Protein AF-T1KYD8-F1 (afdb_monomer)

pLDDT: mean 86.98, std 13.22, range [35.62, 97.19]

Nearest PDB structures (foldseek):
  4dhx-assembly2_F  TM=9.032E-01  e=4.251E-04  Homo sapiens
  4mbe-assembly2_F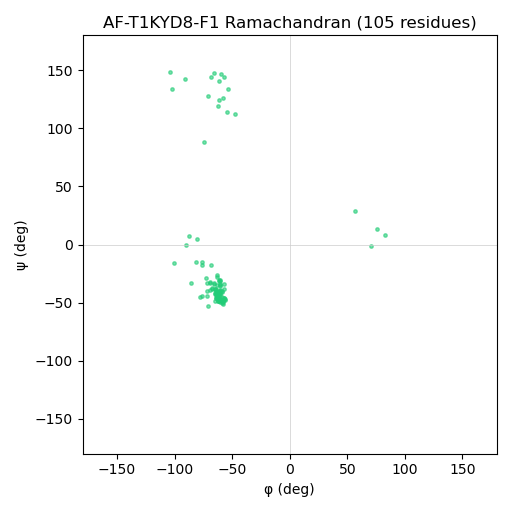  TM=7.628E-01  e=3.263E-02  Saccharomyces cerevisiae S288C

Structure (mmCIF, N/CA/C/O backbone):
data_AF-T1KYD8-F1
#
_entry.id   AF-T1KYD8-F1
#
loop_
_atom_site.group_PDB
_atom_site.id
_atom_site.type_symbol
_atom_site.label_atom_id
_atom_site.label_alt_id
_atom_site.label_comp_id
_atom_site.label_asym_id
_atom_site.label_entity_id
_atom_site.label_seq_id
_atom_site.pdbx_PDB_ins_code
_atom_site.Cartn_x
_atom_site.Cartn_y
_atom_site.Cartn_z
_atom_site.occupancy
_atom_site.B_iso_or_equiv
_atom_site.auth_seq_id
_atom_site.auth_comp_id
_atom_site.auth_asym_id
_atom_site.auth_atom_id
_atom_site.pdbx_PDB_model_num
ATOM 1 N N . MET A 1 1 ? -23.133 12.695 -2.000 1.00 53.78 1 MET A N 1
ATOM 2 C CA . MET A 1 1 ? -22.575 12.031 -0.804 1.00 53.78 1 MET A CA 1
ATOM 3 C C . MET A 1 1 ? -23.283 12.631 0.390 1.00 53.78 1 MET A C 1
ATOM 5 O O . MET A 1 1 ? -23.302 13.849 0.495 1.00 53.78 1 MET A O 1
ATOM 9 N N . ASP A 1 2 ? -23.943 11.810 1.200 1.00 69.38 2 ASP A N 1
ATOM 10 C CA . ASP A 1 2 ? -24.742 12.274 2.335 1.00 69.38 2 ASP A CA 1
ATOM 11 C C . ASP A 1 2 ? -23.838 12.801 3.466 1.00 69.38 2 ASP A C 1
ATOM 13 O O . ASP A 1 2 ? -22.942 12.072 3.900 1.00 69.38 2 ASP A O 1
ATOM 17 N N . PRO A 1 3 ? -24.060 14.025 3.980 1.00 68.81 3 PRO A N 1
ATOM 18 C CA . PRO A 1 3 ? -23.174 14.659 4.965 1.00 68.81 3 PRO A CA 1
ATOM 19 C C . PRO A 1 3 ? -23.076 13.875 6.285 1.00 68.81 3 PRO A C 1
ATOM 21 O O . PRO A 1 3 ? -22.021 13.827 6.912 1.00 68.81 3 PRO A O 1
ATOM 24 N N . VAL A 1 4 ? -24.143 13.165 6.667 1.00 65.06 4 VAL A N 1
ATOM 25 C CA . VAL A 1 4 ? -24.161 12.278 7.845 1.00 65.06 4 VAL A CA 1
ATOM 26 C C . VAL A 1 4 ? -23.171 11.115 7.694 1.00 65.06 4 VAL A C 1
ATOM 28 O O . VAL A 1 4 ? -22.533 10.704 8.660 1.00 65.06 4 VAL A O 1
ATOM 31 N N . ASN A 1 5 ? -22.991 10.598 6.476 1.00 80.38 5 ASN A N 1
ATOM 32 C CA . ASN A 1 5 ? -22.051 9.510 6.213 1.00 80.38 5 ASN A CA 1
ATOM 33 C C . ASN A 1 5 ? -20.591 9.994 6.288 1.00 80.38 5 ASN A C 1
ATOM 35 O O . ASN A 1 5 ? -19.694 9.236 6.652 1.00 80.38 5 ASN A O 1
ATOM 39 N N . GLU A 1 6 ? -20.339 11.265 5.976 1.00 86.38 6 GLU A N 1
ATOM 40 C CA . GLU A 1 6 ? -19.007 11.865 6.061 1.00 86.38 6 GLU A CA 1
ATOM 41 C C . GLU A 1 6 ? -18.564 12.073 7.515 1.00 86.38 6 GLU A C 1
ATOM 43 O O . GLU A 1 6 ? -17.457 11.673 7.880 1.00 86.38 6 GLU A O 1
ATOM 48 N N . GLU A 1 7 ? -19.453 12.579 8.375 1.00 85.88 7 GLU A N 1
ATOM 49 C CA . GLU A 1 7 ? -19.178 12.743 9.808 1.00 85.88 7 GLU A CA 1
ATOM 50 C C . GLU A 1 7 ? -18.902 11.397 10.501 1.00 85.88 7 GLU A C 1
ATOM 52 O O . GLU A 1 7 ? -17.963 11.272 11.293 1.00 85.88 7 GLU A O 1
ATOM 57 N N . VAL A 1 8 ? -19.679 10.359 10.169 1.00 84.25 8 VAL A N 1
ATOM 58 C CA . VAL A 1 8 ? -19.468 9.000 10.695 1.00 84.25 8 VAL A CA 1
ATOM 59 C C . VAL A 1 8 ? -18.106 8.448 10.266 1.00 84.25 8 VAL A C 1
ATOM 61 O O . VAL A 1 8 ? -17.384 7.885 11.092 1.00 84.25 8 VAL A O 1
ATOM 64 N N . ARG A 1 9 ? -17.712 8.640 9.000 1.00 86.69 9 ARG A N 1
ATOM 65 C CA . ARG A 1 9 ? -16.392 8.217 8.498 1.00 86.69 9 ARG A CA 1
ATOM 66 C C . ARG A 1 9 ? -15.255 8.964 9.190 1.00 86.69 9 ARG A C 1
ATOM 68 O O . ARG A 1 9 ? -14.267 8.329 9.552 1.00 86.69 9 ARG A O 1
ATOM 75 N N . ALA A 1 10 ? -15.402 10.270 9.411 1.00 90.19 10 ALA A N 1
ATOM 76 C CA . ALA A 1 10 ? -14.401 11.081 10.100 1.00 90.19 10 ALA A CA 1
ATOM 77 C C . ALA A 1 10 ? -14.196 10.615 11.551 1.00 90.19 10 ALA A C 1
ATOM 79 O O . ALA A 1 10 ? -13.067 10.340 11.956 1.00 90.19 10 ALA A O 1
ATOM 80 N N . LYS A 1 11 ? -15.287 10.419 12.305 1.00 88.00 11 LYS A N 1
ATOM 81 C CA . LYS A 1 11 ? -15.237 9.900 13.683 1.00 88.00 11 LYS A CA 1
ATOM 82 C C . LYS A 1 11 ? -14.626 8.499 13.755 1.00 88.00 11 LYS A C 1
ATOM 84 O O . LYS A 1 11 ? -13.845 8.209 14.659 1.00 88.00 11 LYS A O 1
ATOM 89 N N . ALA A 1 12 ? -14.955 7.630 12.798 1.00 87.00 12 ALA A N 1
ATOM 90 C CA . ALA A 1 12 ? -14.356 6.302 12.707 1.00 87.00 12 ALA A CA 1
ATOM 91 C C . ALA A 1 12 ? -12.844 6.373 12.443 1.00 87.00 12 ALA A C 1
ATOM 93 O O . ALA A 1 12 ? -12.081 5.679 13.113 1.00 87.00 12 ALA A O 1
ATOM 94 N N . HIS A 1 13 ? -12.407 7.227 11.512 1.00 90.56 13 HIS A N 1
ATOM 95 C CA . HIS A 1 13 ? -10.988 7.425 11.213 1.00 90.56 13 HIS A CA 1
ATOM 96 C C . HIS A 1 13 ? -10.222 7.922 12.441 1.00 90.56 13 HIS A C 1
ATOM 98 O O . HIS A 1 13 ? -9.231 7.304 12.823 1.00 90.56 13 HIS A O 1
ATOM 104 N N . GLN A 1 14 ? -10.733 8.962 13.107 1.00 92.25 14 GLN A N 1
ATOM 1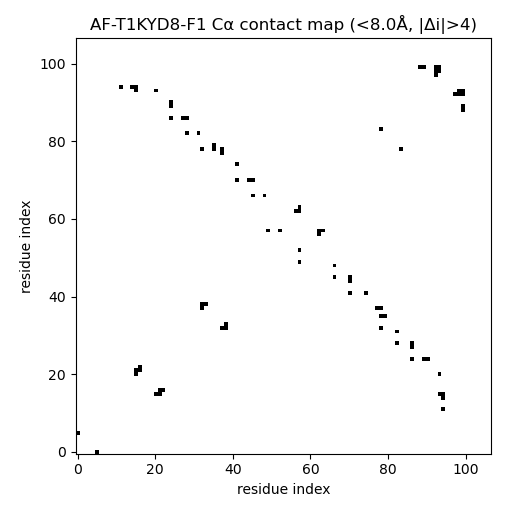05 C CA . GLN A 1 14 ? -10.132 9.516 14.320 1.00 92.25 14 GLN A CA 1
ATOM 106 C C . GLN A 1 14 ? -9.973 8.446 15.411 1.00 92.25 14 GLN A C 1
ATOM 108 O O . GLN A 1 14 ? -8.885 8.266 15.951 1.00 92.25 14 GLN A O 1
ATOM 113 N N . LYS A 1 15 ? -11.026 7.661 15.677 1.00 88.88 15 LYS A N 1
ATOM 114 C CA . LYS A 1 15 ? -10.981 6.579 16.673 1.00 88.88 15 LYS A CA 1
ATOM 115 C C . LYS A 1 15 ? -9.928 5.520 16.332 1.00 88.88 15 LYS A C 1
ATOM 117 O O . LYS A 1 15 ? -9.256 5.011 17.229 1.00 88.88 15 LYS A O 1
ATOM 122 N N . LEU A 1 16 ? -9.786 5.154 15.056 1.00 90.31 16 LEU A N 1
ATOM 123 C CA . LEU A 1 16 ? -8.777 4.184 14.615 1.00 90.31 16 LEU A CA 1
ATOM 124 C C . LEU A 1 16 ? -7.349 4.736 14.727 1.00 90.31 16 LEU A C 1
ATOM 126 O O . LEU A 1 16 ? -6.430 3.965 15.000 1.00 90.31 16 LEU A O 1
ATOM 130 N N . GLU A 1 17 ? -7.158 6.040 14.532 1.00 93.38 17 GLU A N 1
ATOM 131 C CA . GLU A 1 17 ? -5.865 6.708 14.709 1.00 93.38 17 GLU A CA 1
ATOM 132 C C . GLU A 1 17 ? -5.459 6.796 16.178 1.00 93.38 17 GLU A C 1
ATOM 134 O O . GLU A 1 17 ? -4.389 6.318 16.543 1.00 93.38 17 GLU A O 1
ATOM 139 N N . GLU A 1 18 ? -6.332 7.324 17.036 1.00 92.62 18 GLU A N 1
ATOM 140 C CA . GLU A 1 18 ? -6.047 7.523 18.464 1.00 92.62 18 GLU A CA 1
ATOM 141 C C . GLU A 1 18 ? -5.797 6.203 19.210 1.00 92.62 18 GLU A C 1
ATOM 143 O O . GLU A 1 18 ? -5.058 6.163 20.190 1.00 92.62 18 GLU A O 1
ATOM 148 N N . THR A 1 19 ? -6.390 5.103 18.736 1.00 88.69 19 THR A N 1
ATOM 149 C CA . THR A 1 19 ? 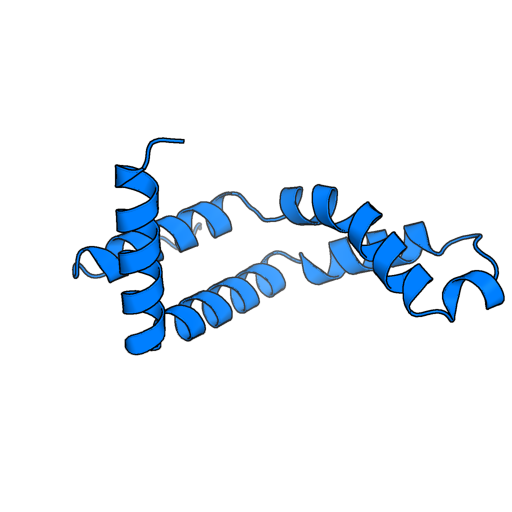-6.201 3.765 19.321 1.00 88.69 19 THR A CA 1
ATOM 150 C C . THR A 1 19 ? -5.036 2.983 18.706 1.00 88.69 19 THR A C 1
ATOM 152 O O . THR A 1 19 ? -4.811 1.840 19.095 1.00 88.69 19 THR A O 1
ATOM 155 N N . GLY A 1 20 ? -4.321 3.543 17.721 1.00 90.25 20 GLY A N 1
ATOM 156 C CA . GLY A 1 20 ? -3.233 2.863 17.001 1.00 90.25 20 GLY A CA 1
ATOM 157 C C . GLY A 1 20 ? -3.686 1.730 16.066 1.00 90.25 20 GLY A C 1
ATOM 158 O O . GLY A 1 20 ? -2.874 1.136 15.354 1.00 90.25 20 GLY A O 1
ATOM 159 N N . LYS A 1 21 ? -4.992 1.449 16.005 1.00 90.94 21 LYS A N 1
ATOM 160 C CA . LYS A 1 21 ? -5.596 0.406 15.163 1.00 90.94 21 LYS A CA 1
ATOM 161 C C . LYS A 1 21 ? -5.396 0.655 13.670 1.00 90.94 21 LYS A C 1
ATOM 16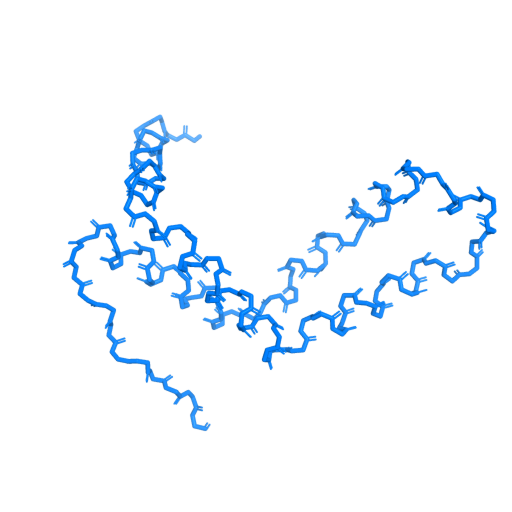3 O O . LYS A 1 21 ? -5.351 -0.285 12.879 1.00 90.94 21 LYS A O 1
ATOM 168 N N . ARG A 1 22 ? -5.223 1.915 13.261 1.00 92.19 22 ARG A N 1
ATOM 169 C CA . ARG A 1 22 ? -4.853 2.261 11.881 1.00 92.19 22 ARG A CA 1
ATOM 170 C C . ARG A 1 22 ? -3.506 1.657 11.478 1.00 92.19 22 ARG A C 1
ATOM 172 O O . ARG A 1 22 ? -3.385 1.149 10.364 1.00 92.19 22 ARG A O 1
ATOM 179 N N . ASP A 1 23 ? -2.513 1.678 12.364 1.00 93.69 23 ASP A N 1
ATOM 180 C CA . ASP A 1 23 ? -1.200 1.092 12.078 1.00 93.69 23 ASP A CA 1
ATOM 1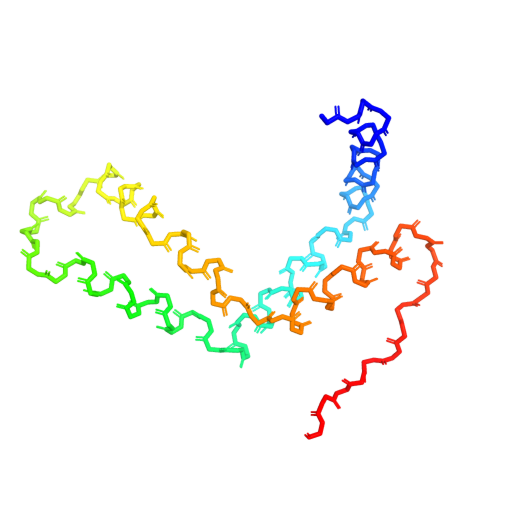81 C C . ASP A 1 23 ? -1.249 -0.439 12.061 1.00 93.69 23 ASP A C 1
ATOM 183 O O . ASP A 1 23 ? -0.545 -1.070 11.273 1.00 93.69 23 ASP A O 1
ATOM 187 N N . GLU A 1 24 ? -2.104 -1.043 12.886 1.00 92.88 24 GLU A N 1
ATOM 188 C CA . GLU A 1 24 ? -2.391 -2.481 12.848 1.00 92.88 24 GLU A CA 1
ATOM 189 C C . GLU A 1 24 ? -3.016 -2.894 11.506 1.00 92.88 24 GLU A C 1
ATOM 191 O O . GLU A 1 24 ? -2.499 -3.787 10.837 1.00 92.88 24 GLU A O 1
ATOM 196 N N . LEU A 1 25 ? -4.042 -2.171 11.038 1.00 93.88 25 LEU A N 1
ATOM 197 C CA . LEU A 1 25 ? -4.654 -2.389 9.720 1.00 93.88 25 LEU A CA 1
ATOM 198 C C . LEU A 1 25 ? -3.650 -2.201 8.575 1.00 93.88 25 LEU A C 1
ATOM 200 O O . LEU A 1 25 ? -3.667 -2.955 7.601 1.00 93.88 25 LEU A O 1
ATOM 204 N N . LYS A 1 26 ? -2.755 -1.212 8.686 1.00 94.56 26 LYS A N 1
ATOM 205 C CA . LYS A 1 26 ? -1.691 -0.983 7.702 1.00 94.56 26 LYS A CA 1
ATOM 206 C C . LYS A 1 26 ? -0.720 -2.163 7.647 1.00 94.56 26 LYS A C 1
ATOM 208 O O . LYS A 1 26 ? -0.372 -2.596 6.551 1.00 94.56 26 LYS A O 1
ATOM 213 N N . ARG A 1 27 ? -0.303 -2.689 8.804 1.00 95.62 27 ARG A N 1
ATOM 214 C CA . ARG A 1 27 ? 0.566 -3.873 8.892 1.00 95.62 27 ARG A CA 1
ATOM 215 C C . ARG A 1 27 ? -0.114 -5.118 8.325 1.00 95.62 27 ARG A C 1
ATOM 217 O O . ARG A 1 27 ? 0.508 -5.824 7.536 1.00 95.62 27 ARG A O 1
ATOM 224 N N . LEU A 1 28 ? -1.389 -5.337 8.655 1.00 94.62 28 LEU A N 1
ATOM 225 C CA . LEU A 1 28 ? -2.184 -6.438 8.109 1.00 94.62 28 LEU A CA 1
ATOM 226 C C . LEU A 1 28 ? -2.249 -6.368 6.578 1.00 94.62 28 LEU A C 1
ATOM 228 O O . LEU A 1 28 ? -1.897 -7.332 5.902 1.00 94.62 28 LEU A O 1
ATOM 232 N N . LEU A 1 29 ? -2.622 -5.207 6.024 1.00 95.75 29 LEU A N 1
ATOM 233 C CA . LEU A 1 29 ? -2.649 -5.001 4.576 1.00 95.75 29 LEU A CA 1
ATOM 234 C C . LEU A 1 29 ? -1.279 -5.287 3.948 1.00 95.75 29 LEU A C 1
ATOM 236 O O . LEU A 1 29 ? -1.210 -6.003 2.957 1.00 95.75 29 LEU A O 1
ATOM 240 N N . GLN A 1 30 ? -0.190 -4.764 4.520 1.00 95.62 30 GLN A N 1
ATOM 241 C CA . GLN A 1 30 ? 1.162 -5.008 4.008 1.00 95.62 30 GLN A CA 1
ATOM 242 C C . GLN A 1 30 ? 1.509 -6.504 3.975 1.00 95.62 30 GLN A C 1
ATOM 244 O O . GLN A 1 30 ? 1.995 -6.966 2.945 1.00 95.62 30 GLN A O 1
ATOM 249 N N . SER A 1 31 ? 1.202 -7.261 5.036 1.00 96.12 31 SER A N 1
ATOM 250 C CA . SER A 1 31 ? 1.408 -8.720 5.074 1.00 96.12 31 SER A CA 1
ATOM 251 C C . SER A 1 31 ? 0.651 -9.425 3.949 1.00 96.12 31 SER A C 1
ATOM 253 O O . SER A 1 31 ? 1.236 -10.169 3.165 1.00 96.12 31 SER A O 1
ATOM 255 N N . ARG A 1 32 ? -0.641 -9.116 3.793 1.00 95.44 32 ARG A N 1
ATOM 256 C CA . ARG A 1 32 ? -1.498 -9.727 2.766 1.00 95.44 32 ARG A CA 1
ATOM 257 C C . ARG A 1 32 ? -1.092 -9.369 1.337 1.00 95.44 32 ARG A C 1
ATOM 259 O O . ARG A 1 32 ? -1.229 -10.190 0.430 1.00 95.44 32 ARG A O 1
ATOM 266 N N . LEU A 1 33 ? -0.587 -8.158 1.102 1.00 94.75 33 LEU A N 1
ATOM 267 C CA . LEU A 1 33 ? -0.066 -7.775 -0.214 1.00 94.75 33 LEU A CA 1
ATOM 268 C C . LEU A 1 33 ? 1.209 -8.556 -0.563 1.00 94.75 33 LEU A C 1
ATOM 270 O O . LEU A 1 33 ? 1.365 -8.971 -1.707 1.00 94.75 33 LEU A O 1
ATOM 274 N N . VAL A 1 34 ? 2.085 -8.815 0.409 1.00 94.00 34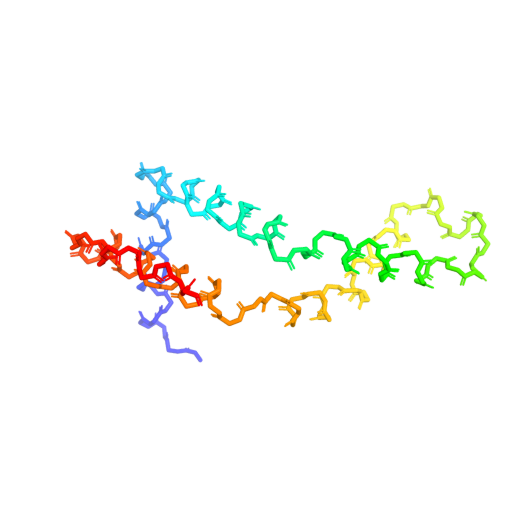 VAL A N 1
ATOM 275 C CA . VAL A 1 34 ? 3.257 -9.680 0.196 1.00 94.00 34 VAL A CA 1
ATOM 276 C C . VAL A 1 34 ? 2.816 -11.118 -0.101 1.00 94.00 34 VAL A C 1
ATOM 278 O O . VAL A 1 34 ? 3.219 -11.691 -1.107 1.00 94.00 34 VAL A O 1
ATOM 281 N N . GLU A 1 35 ? 1.914 -11.680 0.707 1.00 94.38 35 GLU A N 1
ATOM 282 C CA . GLU A 1 35 ? 1.409 -13.053 0.529 1.00 94.38 35 GLU A CA 1
ATOM 283 C C . GLU A 1 35 ? 0.683 -13.267 -0.814 1.00 94.38 35 GLU A C 1
ATOM 285 O O . GLU A 1 35 ? 0.737 -14.353 -1.388 1.00 94.38 35 GLU A O 1
ATOM 290 N N . SER A 1 36 ? 0.024 -12.233 -1.348 1.00 94.12 36 SER A N 1
ATOM 291 C CA . SER A 1 36 ? -0.721 -12.292 -2.619 1.00 94.12 36 SER A CA 1
ATOM 292 C C . SER A 1 36 ? 0.113 -12.003 -3.873 1.00 94.12 36 SER A C 1
ATOM 294 O O . SER A 1 36 ? -0.444 -11.893 -4.976 1.00 94.12 36 SER A O 1
ATOM 296 N N . GLN A 1 37 ? 1.436 -11.884 -3.719 1.00 94.81 37 GLN A N 1
ATOM 297 C CA . GLN A 1 37 ? 2.379 -11.520 -4.782 1.00 94.81 37 GLN A CA 1
ATOM 298 C C . GLN A 1 37 ? 2.045 -10.172 -5.446 1.00 94.81 37 GLN A C 1
ATOM 300 O O . GLN A 1 37 ? 2.242 -9.962 -6.647 1.00 94.81 37 GLN A O 1
ATOM 305 N N . PHE A 1 38 ? 1.426 -9.262 -4.691 1.00 95.25 38 PHE A N 1
ATOM 306 C CA . PHE A 1 38 ? 1.017 -7.963 -5.213 1.00 95.25 38 PHE A CA 1
ATOM 307 C C . PHE A 1 38 ? 2.233 -7.129 -5.619 1.00 95.25 38 PHE A C 1
ATOM 309 O O . PHE A 1 38 ? 2.215 -6.477 -6.661 1.00 95.25 38 PHE A O 1
ATOM 316 N N . GLN A 1 39 ? 3.290 -7.151 -4.803 1.00 92.94 39 GLN A N 1
ATOM 317 C CA . GLN A 1 39 ? 4.482 -6.335 -5.029 1.00 92.94 39 GLN A CA 1
ATOM 318 C C . GLN A 1 39 ? 5.197 -6.729 -6.323 1.00 92.94 39 GLN A C 1
ATOM 320 O O . GLN A 1 39 ? 5.620 -5.858 -7.077 1.00 92.94 39 GLN A O 1
ATOM 325 N N . GLU A 1 40 ? 5.276 -8.025 -6.612 1.00 95.88 40 GLU A N 1
ATOM 326 C CA . GLU A 1 40 ? 5.884 -8.587 -7.812 1.00 95.88 40 GLU A CA 1
ATOM 327 C C . GLU A 1 40 ? 5.118 -8.160 -9.064 1.00 95.88 40 GLU A C 1
ATOM 329 O O . GLU A 1 40 ? 5.729 -7.676 -10.016 1.00 95.88 40 GLU A O 1
ATOM 334 N N . LYS A 1 41 ? 3.783 -8.253 -9.033 1.00 96.38 41 LYS A N 1
ATOM 335 C CA . LYS A 1 41 ? 2.923 -7.830 -10.149 1.00 96.38 41 LYS A CA 1
ATOM 336 C C . LYS A 1 41 ? 3.028 -6.328 -10.404 1.00 96.38 41 LYS A C 1
ATOM 338 O O . LYS A 1 41 ? 3.171 -5.904 -11.545 1.00 96.38 41 LYS A O 1
ATOM 343 N N . VAL A 1 42 ? 3.018 -5.508 -9.350 1.00 96.50 42 VAL A N 1
ATOM 344 C CA . VAL A 1 42 ? 3.200 -4.053 -9.493 1.00 96.50 42 VAL A CA 1
ATOM 345 C C . VAL A 1 42 ? 4.603 -3.723 -10.009 1.00 96.50 42 VAL A C 1
ATOM 347 O O . VAL A 1 42 ? 4.754 -2.836 -10.845 1.00 96.50 42 VAL A O 1
ATOM 350 N N . ALA A 1 43 ? 5.636 -4.446 -9.569 1.00 95.44 43 ALA A N 1
ATOM 351 C CA . ALA A 1 43 ? 6.991 -4.260 -10.075 1.00 95.44 43 ALA A CA 1
ATOM 352 C C . ALA A 1 43 ? 7.110 -4.622 -11.564 1.00 95.44 43 ALA A C 1
ATOM 354 O O . ALA A 1 43 ? 7.824 -3.935 -12.294 1.00 95.44 43 ALA A O 1
ATOM 355 N N . GLU A 1 44 ? 6.422 -5.668 -12.025 1.00 97.12 44 GLU A N 1
ATOM 356 C CA . GLU A 1 44 ? 6.334 -6.025 -13.445 1.00 97.12 44 GLU A CA 1
ATOM 357 C C . GLU A 1 44 ? 5.673 -4.909 -14.262 1.00 97.12 44 GLU A C 1
ATOM 359 O O . GLU A 1 44 ? 6.262 -4.437 -15.231 1.00 97.12 44 GLU A O 1
ATOM 364 N N . MET A 1 45 ? 4.545 -4.371 -13.791 1.00 96.19 45 MET A N 1
ATOM 365 C CA . MET A 1 45 ? 3.887 -3.224 -14.428 1.00 96.19 45 MET A CA 1
ATOM 366 C C . MET A 1 45 ? 4.798 -1.991 -14.514 1.00 96.19 45 MET A C 1
ATOM 368 O O . MET A 1 45 ? 4.835 -1.312 -15.540 1.00 96.19 45 MET A O 1
ATOM 372 N N . CYS A 1 46 ? 5.567 -1.701 -13.458 1.00 95.50 46 CYS A N 1
ATOM 373 C CA . CYS A 1 46 ? 6.546 -0.613 -13.476 1.00 95.50 46 CYS A CA 1
ATOM 374 C C . CYS A 1 46 ? 7.640 -0.852 -14.520 1.00 95.50 46 CYS A C 1
ATOM 376 O O . CYS A 1 46 ? 7.997 0.074 -15.247 1.00 95.50 46 CYS A O 1
ATOM 378 N N . LYS A 1 47 ? 8.157 -2.084 -14.620 1.00 95.25 47 LYS A N 1
ATOM 379 C CA . LYS A 1 47 ? 9.166 -2.459 -15.624 1.00 95.25 47 LYS A CA 1
ATOM 380 C C . LYS A 1 47 ? 8.630 -2.301 -17.043 1.00 95.25 47 LYS A C 1
ATOM 382 O O . LYS A 1 47 ? 9.340 -1.770 -17.893 1.00 95.25 47 LYS A O 1
ATOM 387 N N . ASP A 1 48 ? 7.391 -2.711 -17.286 1.00 94.94 48 ASP A N 1
ATOM 388 C CA . ASP A 1 48 ? 6.755 -2.571 -18.593 1.00 94.94 48 ASP A CA 1
ATOM 389 C C . ASP A 1 48 ? 6.505 -1.107 -18.957 1.00 94.94 48 ASP A C 1
ATOM 391 O O . ASP A 1 48 ? 6.748 -0.713 -20.096 1.00 94.94 48 ASP A O 1
ATOM 395 N N . TYR A 1 49 ? 6.115 -0.270 -17.990 1.00 92.94 49 TYR A N 1
ATOM 396 C CA . TYR A 1 49 ? 5.921 1.163 -18.217 1.00 92.94 49 TYR A CA 1
ATOM 397 C C . TYR A 1 49 ? 7.213 1.879 -18.634 1.00 92.94 49 TYR A C 1
ATOM 399 O O . TYR A 1 49 ? 7.183 2.756 -19.500 1.00 92.94 49 TYR A O 1
ATOM 407 N N . ILE A 1 50 ? 8.351 1.536 -18.018 1.00 93.00 50 ILE A N 1
ATOM 408 C CA . ILE A 1 50 ? 9.645 2.164 -18.337 1.00 93.00 50 ILE A CA 1
ATOM 409 C C . ILE A 1 50 ? 10.307 1.573 -19.586 1.00 93.00 50 ILE A C 1
ATOM 411 O O . ILE A 1 50 ? 11.231 2.174 -20.138 1.00 93.00 50 ILE A O 1
ATOM 415 N N . LYS A 1 51 ? 9.850 0.408 -20.053 1.00 93.19 51 LYS A N 1
ATOM 416 C CA . LYS A 1 51 ? 10.416 -0.275 -21.215 1.00 93.19 51 LYS A CA 1
ATOM 417 C C . LYS A 1 51 ? 10.255 0.590 -22.468 1.00 93.19 51 LYS A C 1
ATOM 419 O O . LYS A 1 51 ? 9.148 0.909 -22.885 1.00 93.19 51 LYS A O 1
ATOM 424 N N . GLY A 1 52 ? 11.379 0.954 -23.085 1.00 83.19 52 GLY A N 1
ATOM 425 C CA . GLY A 1 52 ? 11.399 1.777 -24.299 1.00 83.19 52 GLY A CA 1
ATOM 426 C C . GLY A 1 52 ? 11.279 3.287 -24.064 1.00 83.19 52 GLY A C 1
ATOM 427 O O . GLY A 1 52 ? 11.151 4.022 -25.038 1.00 83.19 52 GLY A O 1
ATOM 428 N N . LYS A 1 53 ? 11.332 3.758 -22.810 1.00 90.38 53 LYS A N 1
ATOM 429 C CA . LYS A 1 53 ? 11.501 5.183 -22.484 1.00 90.38 53 LYS A CA 1
ATOM 430 C C . LYS A 1 53 ? 12.985 5.521 -22.339 1.00 90.38 53 LYS A C 1
ATOM 432 O O . LYS A 1 53 ? 13.750 4.728 -21.791 1.00 90.38 53 LYS A O 1
ATOM 437 N N . ASP A 1 54 ? 13.380 6.706 -22.793 1.00 87.75 54 ASP A N 1
ATOM 438 C CA . ASP A 1 54 ? 14.752 7.200 -22.649 1.00 87.75 54 ASP A CA 1
ATOM 439 C C . ASP A 1 54 ? 15.084 7.507 -21.183 1.00 87.75 54 ASP A C 1
ATOM 441 O O . ASP A 1 54 ? 14.236 8.008 -20.439 1.00 87.75 54 ASP A O 1
ATOM 445 N N . LEU A 1 55 ? 16.330 7.250 -20.769 1.00 83.50 55 LEU A N 1
ATOM 446 C CA . LEU A 1 55 ? 16.777 7.427 -19.379 1.00 83.50 55 LEU A CA 1
ATOM 447 C C . LEU A 1 55 ? 16.593 8.868 -18.882 1.00 83.50 55 LEU A C 1
ATOM 449 O O . LEU A 1 55 ? 16.099 9.064 -17.773 1.00 83.50 55 LEU A O 1
ATOM 453 N N . ASP A 1 56 ? 16.880 9.860 -19.729 1.00 84.19 56 ASP A N 1
ATOM 454 C CA . ASP A 1 56 ? 16.707 11.281 -19.400 1.00 84.19 56 ASP A CA 1
ATOM 455 C C . ASP A 1 56 ? 15.245 11.628 -19.071 1.00 84.19 56 ASP A C 1
ATOM 457 O O . ASP A 1 56 ? 14.970 12.488 -18.234 1.00 84.19 56 ASP A O 1
ATOM 461 N N . SER A 1 57 ? 14.288 10.917 -19.679 1.00 80.19 57 SER A N 1
ATOM 462 C CA . SER A 1 57 ? 12.858 11.101 -19.405 1.00 80.19 57 SER A CA 1
ATOM 463 C C . SER A 1 57 ? 12.407 10.479 -18.078 1.00 80.19 57 SER A C 1
ATOM 465 O O . SER A 1 57 ? 11.344 10.838 -17.577 1.00 80.19 57 SER A O 1
ATOM 467 N N . LEU A 1 58 ? 13.199 9.565 -17.500 1.00 86.31 58 LEU A N 1
ATOM 468 C CA . LEU A 1 58 ? 12.868 8.801 -16.291 1.00 86.31 58 LEU A CA 1
ATOM 469 C C . LEU A 1 58 ? 13.523 9.347 -15.015 1.00 86.31 58 LEU A C 1
ATOM 471 O O . LEU A 1 58 ? 13.089 9.002 -13.920 1.00 86.31 58 LEU A O 1
ATOM 475 N N . SER A 1 59 ? 14.544 10.199 -15.127 1.00 84.12 59 SER A N 1
ATOM 476 C CA . SER A 1 59 ? 15.316 10.698 -13.976 1.00 84.12 59 SER A CA 1
ATOM 477 C C . SER A 1 59 ? 14.668 11.856 -13.206 1.00 84.12 59 SER A C 1
ATOM 479 O O . SER A 1 59 ? 15.290 12.400 -12.298 1.00 84.12 59 SER A O 1
ATOM 481 N N . THR A 1 60 ? 13.444 12.261 -13.553 1.00 88.50 60 THR A N 1
ATOM 482 C CA . THR A 1 60 ? 12.762 13.396 -12.910 1.00 88.50 60 THR A CA 1
ATOM 483 C C . THR A 1 60 ? 11.676 12.929 -11.945 1.00 88.50 60 THR A C 1
ATOM 485 O O . THR A 1 60 ? 10.993 11.940 -12.207 1.00 88.50 60 THR A O 1
ATOM 488 N N . ASP A 1 61 ? 11.438 13.685 -10.870 1.00 86.00 61 ASP A N 1
ATOM 489 C CA . ASP A 1 61 ? 10.334 13.407 -9.933 1.00 86.00 61 ASP A CA 1
ATOM 490 C C . ASP A 1 61 ? 8.969 13.371 -10.650 1.00 86.00 61 ASP A C 1
ATOM 492 O O . ASP A 1 61 ? 8.112 12.535 -10.364 1.00 86.00 61 ASP A O 1
ATOM 496 N N . SER A 1 62 ? 8.804 14.207 -11.682 1.00 87.75 62 SER A N 1
ATOM 497 C CA . SER A 1 62 ? 7.618 14.229 -12.548 1.00 87.75 62 SER A CA 1
ATOM 498 C C . SER A 1 62 ? 7.390 12.900 -13.285 1.00 87.75 62 SER A C 1
ATOM 500 O O . SER A 1 62 ? 6.248 12.480 -13.487 1.00 87.75 62 SER A O 1
ATOM 502 N N . ALA A 1 63 ? 8.463 12.198 -13.661 1.00 89.69 63 ALA A N 1
ATOM 503 C CA . ALA A 1 63 ? 8.368 10.901 -14.322 1.00 89.69 63 ALA A CA 1
ATOM 504 C C . ALA A 1 63 ? 7.845 9.813 -13.375 1.00 89.69 63 ALA A C 1
ATOM 506 O O . ALA A 1 63 ? 7.015 8.994 -13.780 1.00 89.69 63 ALA A O 1
ATOM 507 N N . VAL A 1 64 ? 8.275 9.840 -12.108 1.00 90.56 64 VAL A N 1
ATOM 508 C CA . VAL A 1 64 ? 7.773 8.935 -11.064 1.00 90.56 64 VAL A CA 1
ATOM 509 C C . VAL A 1 64 ? 6.292 9.198 -10.807 1.00 90.56 64 VAL A C 1
ATOM 511 O O . VAL A 1 64 ? 5.497 8.259 -10.814 1.00 90.56 64 VAL A O 1
ATOM 514 N N . ASP A 1 65 ? 5.890 10.463 -10.677 1.00 93.25 65 ASP A N 1
ATOM 515 C CA . ASP A 1 65 ? 4.482 10.831 -10.505 1.00 93.25 65 ASP A CA 1
ATOM 516 C C . ASP A 1 65 ? 3.616 10.387 -11.690 1.00 93.25 65 ASP A C 1
ATOM 518 O O . ASP A 1 65 ? 2.508 9.874 -11.503 1.00 93.25 65 ASP A O 1
ATOM 522 N N . ALA A 1 66 ? 4.106 10.563 -12.920 1.00 92.38 66 ALA A N 1
ATOM 523 C CA . ALA A 1 66 ? 3.416 10.109 -14.123 1.00 92.38 66 ALA A CA 1
ATOM 524 C C . ALA A 1 66 ? 3.269 8.580 -14.152 1.00 92.38 66 ALA A C 1
ATOM 526 O O . ALA A 1 66 ? 2.190 8.075 -14.466 1.00 92.38 66 ALA A O 1
ATOM 527 N N . MET A 1 67 ? 4.319 7.848 -13.767 1.00 94.44 67 MET A N 1
ATOM 528 C CA . MET A 1 67 ? 4.291 6.390 -13.647 1.00 94.44 67 MET A CA 1
ATOM 529 C C . MET A 1 67 ? 3.269 5.937 -12.599 1.00 94.44 67 MET A C 1
ATOM 531 O O . MET A 1 67 ? 2.422 5.096 -12.894 1.00 94.44 67 MET A O 1
ATOM 535 N N . VAL A 1 68 ? 3.279 6.532 -11.402 1.00 95.06 68 VAL A N 1
ATOM 536 C CA . VAL A 1 68 ? 2.311 6.213 -10.340 1.00 95.06 68 VAL A CA 1
ATOM 537 C C . VAL A 1 68 ? 0.884 6.501 -10.801 1.00 95.06 68 VAL A C 1
ATOM 539 O O . VAL A 1 68 ? 0.005 5.666 -10.604 1.00 95.06 68 VAL A O 1
ATOM 542 N N . LYS A 1 69 ? 0.635 7.644 -11.451 1.00 96.06 69 LYS A N 1
ATOM 543 C CA . LYS A 1 69 ? -0.692 7.987 -11.990 1.00 96.06 69 LYS A CA 1
ATOM 544 C C . LYS A 1 69 ? -1.182 6.978 -13.028 1.00 96.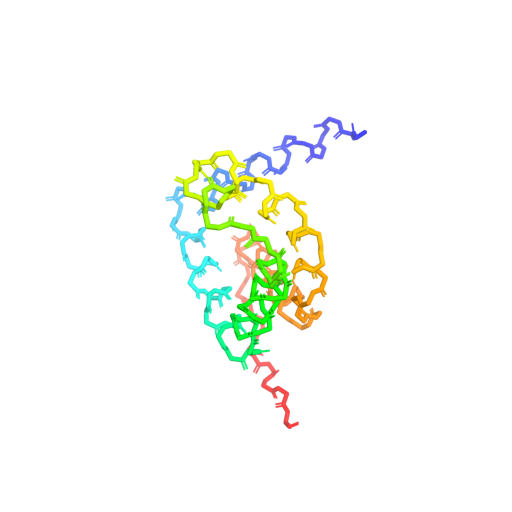06 69 LYS A C 1
ATOM 546 O O . LYS A 1 69 ? -2.380 6.713 -13.073 1.00 96.06 69 LYS A O 1
ATOM 551 N N . ASN A 1 70 ? -0.277 6.431 -13.837 1.00 94.88 70 ASN A N 1
ATOM 552 C CA . ASN A 1 70 ? -0.606 5.448 -14.864 1.00 94.88 70 ASN A CA 1
ATOM 553 C C . ASN A 1 70 ? -0.870 4.054 -14.268 1.00 94.88 70 ASN A C 1
ATOM 555 O O . ASN A 1 70 ? -1.863 3.426 -14.608 1.00 94.88 70 ASN A O 1
ATOM 559 N N . ILE A 1 71 ? -0.030 3.611 -13.328 1.00 96.69 71 ILE A N 1
ATOM 560 C CA . ILE A 1 71 ? -0.044 2.240 -12.793 1.00 96.69 71 ILE A CA 1
ATOM 561 C C . ILE A 1 71 ? -1.040 2.064 -11.639 1.00 96.69 71 ILE A C 1
ATOM 563 O O . ILE A 1 71 ? -1.616 0.989 -11.473 1.00 96.69 71 ILE A O 1
ATOM 567 N N . ALA A 1 72 ? -1.264 3.093 -10.814 1.00 95.75 72 ALA A N 1
ATOM 568 C CA . ALA A 1 72 ? -2.066 2.972 -9.594 1.00 95.75 72 ALA A CA 1
ATOM 569 C C . ALA A 1 72 ? -3.508 2.458 -9.796 1.00 95.75 72 ALA A C 1
ATOM 571 O O . ALA A 1 72 ? -3.963 1.710 -8.925 1.00 95.75 72 ALA A O 1
ATOM 572 N N . PRO A 1 73 ? -4.258 2.826 -10.857 1.00 97.19 73 PRO A N 1
ATOM 573 C CA . PRO A 1 73 ? -5.600 2.288 -11.090 1.00 97.19 73 PRO A CA 1
ATOM 574 C C . PRO A 1 73 ? -5.604 0.762 -11.235 1.00 97.19 73 PRO A C 1
ATOM 576 O O . PRO A 1 73 ? -6.333 0.080 -10.514 1.00 97.19 73 PRO A O 1
ATOM 579 N N . ASP A 1 74 ? -4.729 0.235 -12.087 1.00 96.56 74 ASP A N 1
ATOM 580 C CA . ASP A 1 74 ? -4.625 -1.197 -12.367 1.00 96.56 74 ASP A CA 1
ATOM 581 C C . ASP A 1 74 ? -4.022 -1.952 -11.177 1.00 96.56 74 ASP A C 1
ATOM 583 O O . ASP A 1 74 ? -4.534 -2.996 -10.771 1.00 96.56 74 ASP A O 1
ATOM 587 N N . ALA A 1 75 ? -3.016 -1.372 -10.513 1.00 96.25 75 ALA A N 1
ATOM 588 C CA . ALA A 1 75 ? -2.478 -1.923 -9.274 1.00 96.25 75 ALA A CA 1
ATOM 589 C C . ALA A 1 75 ? -3.577 -2.073 -8.209 1.00 96.25 75 ALA A C 1
ATOM 591 O O . ALA A 1 75 ? -3.712 -3.128 -7.601 1.00 96.25 75 ALA A O 1
ATOM 592 N N . ARG A 1 76 ? -4.439 -1.067 -8.001 1.00 95.31 76 ARG A N 1
ATOM 593 C CA . ARG A 1 76 ? -5.555 -1.172 -7.037 1.00 95.31 76 ARG A CA 1
ATOM 594 C C . ARG A 1 76 ? -6.536 -2.294 -7.387 1.00 95.31 76 ARG A C 1
ATOM 596 O O . ARG A 1 76 ? -7.103 -2.896 -6.471 1.00 95.31 76 ARG A O 1
ATOM 603 N N . ALA A 1 77 ? -6.723 -2.591 -8.672 1.00 94.94 77 ALA A N 1
ATOM 604 C CA . ALA A 1 77 ? -7.562 -3.698 -9.119 1.00 94.94 77 ALA A CA 1
ATOM 605 C C . ALA A 1 77 ? -6.951 -5.071 -8.780 1.00 94.94 77 ALA A C 1
ATOM 607 O O . ALA A 1 77 ? -7.696 -5.989 -8.442 1.00 94.94 77 ALA A O 1
ATOM 608 N N . LEU A 1 78 ? -5.615 -5.191 -8.770 1.00 95.25 78 LEU A N 1
ATOM 609 C CA . LEU A 1 78 ? -4.896 -6.432 -8.442 1.00 95.25 78 LEU A CA 1
ATOM 610 C C . LEU A 1 78 ? -5.008 -6.872 -6.980 1.00 95.25 78 LEU A C 1
ATOM 612 O O . LEU A 1 78 ? -4.718 -8.031 -6.678 1.00 95.25 78 LEU A O 1
ATOM 616 N N . VAL A 1 79 ? -5.399 -5.980 -6.064 1.00 95.19 79 VAL A N 1
ATOM 617 C CA . VAL A 1 79 ? -5.629 -6.367 -4.666 1.00 95.19 79 VAL A CA 1
ATOM 618 C C . VAL A 1 79 ? -6.702 -7.468 -4.640 1.00 95.19 79 VAL A C 1
ATOM 620 O O . VAL A 1 79 ? -7.776 -7.253 -5.199 1.00 95.19 79 VAL A O 1
ATOM 623 N N . PRO A 1 80 ? -6.473 -8.638 -4.019 1.00 94.38 80 PRO A N 1
ATOM 624 C CA . PRO A 1 80 ? -7.487 -9.688 -3.988 1.00 94.38 80 PRO A CA 1
ATOM 625 C C . PRO A 1 80 ? -8.729 -9.280 -3.186 1.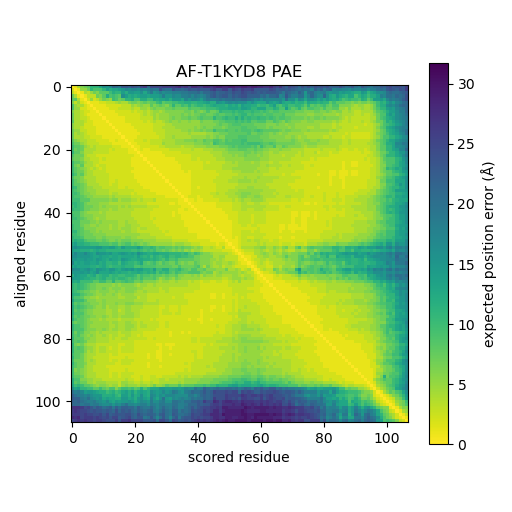00 94.38 80 PRO A C 1
ATOM 627 O O . PRO A 1 80 ? -8.634 -8.582 -2.172 1.00 94.38 80 PRO A O 1
ATOM 630 N N . ASP A 1 81 ? -9.902 -9.767 -3.596 1.00 94.25 81 ASP A N 1
ATOM 631 C CA . ASP A 1 81 ? -11.159 -9.479 -2.894 1.00 94.25 81 ASP A CA 1
ATOM 632 C C . ASP A 1 81 ? -11.159 -9.964 -1.447 1.00 94.25 81 ASP A C 1
ATOM 634 O O . ASP A 1 81 ? -11.715 -9.291 -0.582 1.00 94.25 81 ASP A O 1
ATOM 638 N N . GLU A 1 82 ? -10.509 -11.091 -1.162 1.00 93.31 82 GLU A N 1
ATOM 639 C CA . GLU A 1 82 ? -10.424 -11.613 0.202 1.00 93.31 82 GLU A CA 1
ATOM 640 C C . GLU A 1 82 ? -9.653 -10.664 1.128 1.00 93.31 82 GLU A C 1
ATOM 642 O O . GLU A 1 82 ? -10.113 -10.402 2.237 1.00 93.31 82 GLU A O 1
ATOM 647 N N . VAL A 1 83 ? -8.586 -10.023 0.636 1.00 94.69 83 VAL A N 1
ATOM 648 C CA . VAL A 1 83 ? -7.841 -8.997 1.388 1.00 94.69 83 VAL A CA 1
ATOM 649 C C . VAL A 1 83 ? -8.715 -7.765 1.645 1.00 94.69 83 VAL A C 1
ATOM 651 O O . VAL A 1 83 ? -8.748 -7.234 2.756 1.00 94.69 83 VAL A O 1
ATOM 654 N N . ARG A 1 84 ? -9.485 -7.316 0.639 1.00 93.00 84 ARG A N 1
ATOM 655 C CA . ARG A 1 84 ? -10.438 -6.202 0.807 1.00 93.00 84 ARG A CA 1
ATOM 656 C C . ARG A 1 84 ? -11.503 -6.529 1.856 1.00 93.00 84 ARG A C 1
ATOM 658 O O . ARG A 1 84 ? -11.778 -5.706 2.729 1.00 93.00 84 ARG A O 1
ATOM 665 N N . LYS A 1 85 ? -12.098 -7.724 1.782 1.00 94.38 85 LYS A N 1
ATOM 666 C CA . LYS A 1 85 ? -13.134 -8.191 2.717 1.00 94.38 85 LYS A CA 1
ATOM 667 C C . LYS A 1 85 ? -12.590 -8.315 4.137 1.00 94.38 85 LYS A C 1
ATOM 669 O O . LYS A 1 85 ? -13.254 -7.869 5.069 1.00 94.38 85 LYS A O 1
ATOM 674 N N . GLU A 1 86 ? -11.400 -8.886 4.305 1.00 94.44 86 GLU A N 1
ATOM 675 C CA . GLU A 1 86 ? -10.719 -9.010 5.597 1.00 94.44 86 GLU A CA 1
ATOM 676 C C . GLU A 1 86 ? -10.504 -7.638 6.246 1.00 94.44 86 GLU A C 1
ATOM 678 O O . GLU A 1 86 ? -10.877 -7.441 7.403 1.00 94.44 86 GLU A O 1
ATOM 683 N N . LEU A 1 87 ? -10.001 -6.653 5.495 1.00 93.56 87 LEU A N 1
ATOM 684 C CA . LEU A 1 87 ? -9.815 -5.296 6.010 1.00 93.56 87 LEU A CA 1
ATOM 685 C C . LEU A 1 87 ? -11.129 -4.636 6.423 1.00 93.56 87 LEU A C 1
ATOM 687 O O . LEU A 1 87 ? -11.205 -4.056 7.504 1.00 93.56 87 LEU A O 1
ATOM 691 N N . VAL A 1 88 ? -12.176 -4.737 5.599 1.00 92.19 88 VAL A N 1
ATOM 692 C CA . VAL A 1 88 ? -13.491 -4.160 5.925 1.00 92.19 88 VAL A CA 1
ATOM 693 C C . VAL A 1 88 ? -14.081 -4.811 7.178 1.00 92.19 88 VAL A C 1
ATOM 695 O O . VAL A 1 88 ? -14.614 -4.104 8.033 1.00 92.19 88 VAL A O 1
ATOM 698 N N . ARG A 1 89 ? -13.947 -6.136 7.333 1.00 91.50 89 ARG A N 1
ATOM 699 C CA . ARG A 1 89 ? -14.381 -6.854 8.545 1.00 91.50 89 ARG A CA 1
ATOM 700 C C . ARG A 1 89 ? -13.620 -6.386 9.783 1.00 91.50 89 ARG A C 1
ATOM 702 O O . ARG A 1 89 ? -14.254 -6.105 10.797 1.00 91.50 89 ARG A O 1
ATOM 709 N N . ASN A 1 90 ? -12.296 -6.259 9.694 1.00 91.25 90 ASN A N 1
ATOM 710 C CA . ASN A 1 90 ? -11.467 -5.774 10.798 1.00 91.25 90 ASN A CA 1
ATOM 711 C C . ASN A 1 90 ? -11.822 -4.330 11.176 1.00 91.25 90 ASN A C 1
ATOM 713 O O . ASN A 1 90 ? -12.038 -4.044 12.349 1.00 91.25 90 ASN A O 1
ATOM 717 N N . ILE A 1 91 ? -11.995 -3.437 10.197 1.00 90.81 91 ILE A N 1
ATOM 718 C CA . ILE A 1 91 ? -12.452 -2.058 10.433 1.00 90.81 91 ILE A CA 1
ATOM 719 C C . ILE A 1 91 ? -13.811 -2.051 11.148 1.00 90.81 91 ILE A C 1
ATOM 721 O O . ILE A 1 91 ? -13.969 -1.367 12.159 1.00 90.81 91 ILE A O 1
ATOM 725 N N . ALA A 1 92 ? -14.783 -2.832 10.664 1.00 89.12 92 ALA A N 1
ATOM 726 C CA . ALA A 1 92 ? -16.111 -2.913 11.268 1.00 89.12 92 ALA A CA 1
ATOM 727 C C . ALA A 1 92 ? -16.049 -3.409 12.724 1.00 89.12 92 ALA A C 1
ATOM 729 O O . ALA A 1 92 ? -16.612 -2.769 13.610 1.00 89.12 92 ALA A O 1
ATOM 730 N N . SER A 1 93 ? -15.300 -4.488 12.973 1.00 88.31 93 SER A N 1
ATOM 731 C CA . SER A 1 93 ? -15.036 -5.054 14.303 1.00 88.31 93 SER A CA 1
ATOM 732 C C . SER A 1 93 ? -14.395 -4.031 15.251 1.00 88.31 93 SER A C 1
ATOM 734 O O . SER A 1 93 ? -14.837 -3.837 16.388 1.00 88.31 93 SER A O 1
ATOM 736 N N . MET A 1 94 ? -13.384 -3.310 14.768 1.00 87.25 94 MET A N 1
ATOM 737 C CA . MET A 1 94 ? -12.657 -2.310 15.540 1.00 87.25 94 MET A CA 1
ATOM 738 C C . MET A 1 94 ? -13.524 -1.109 15.934 1.00 87.25 94 MET A C 1
ATOM 740 O O . MET A 1 94 ? -13.311 -0.541 17.013 1.00 87.25 94 MET A O 1
ATOM 744 N N . ILE A 1 95 ? -14.487 -0.734 15.086 1.00 85.19 95 ILE A N 1
ATOM 745 C CA . ILE A 1 95 ? -15.442 0.352 15.339 1.00 85.19 95 ILE A CA 1
ATOM 746 C C . ILE A 1 95 ? -16.547 -0.113 16.295 1.00 85.19 95 ILE A C 1
ATOM 748 O O . ILE A 1 95 ? -16.849 0.616 17.248 1.00 85.19 95 ILE A O 1
ATOM 752 N N . SER A 1 96 ? -17.105 -1.311 16.074 1.00 83.31 96 SER A N 1
ATOM 753 C CA . SER A 1 96 ? -18.212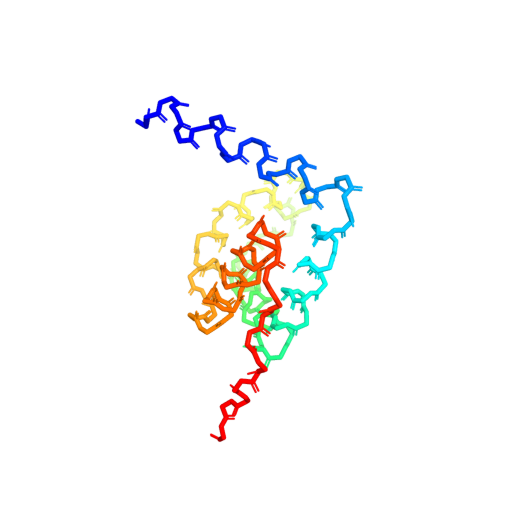 -1.878 16.857 1.00 83.31 96 SER A CA 1
ATOM 754 C C . SER A 1 96 ? -17.792 -2.421 18.226 1.00 83.31 96 SER A C 1
ATOM 756 O O . SER A 1 96 ? -18.652 -2.651 19.070 1.00 83.31 96 SER A O 1
ATOM 758 N N . GLY A 1 97 ? -16.491 -2.629 18.461 1.00 70.94 97 GLY A N 1
ATOM 759 C CA . GLY A 1 97 ? -15.968 -3.170 19.720 1.00 70.94 97 GLY A CA 1
ATOM 760 C C . GLY A 1 97 ? -16.176 -4.678 19.887 1.00 70.94 97 GLY A C 1
ATOM 761 O O . GLY A 1 97 ? -16.002 -5.189 20.988 1.00 70.94 97 GLY A O 1
ATOM 762 N N . ASN A 1 98 ? -16.535 -5.388 18.815 1.00 65.00 98 ASN A N 1
ATOM 763 C CA . ASN A 1 98 ? -16.722 -6.838 18.827 1.00 65.00 98 ASN A CA 1
ATOM 764 C C . ASN A 1 98 ? -15.489 -7.488 18.184 1.00 65.00 98 ASN A C 1
ATOM 766 O O . ASN A 1 98 ? -15.074 -6.980 17.144 1.00 65.00 98 ASN A O 1
ATOM 770 N N . PRO A 1 99 ? -14.879 -8.549 18.740 1.00 57.16 99 PRO A N 1
ATOM 771 C CA . PRO A 1 99 ? -13.677 -9.147 18.158 1.00 57.16 99 PRO A CA 1
ATOM 772 C C . PRO A 1 99 ? -13.941 -9.656 16.730 1.00 57.16 99 PRO A C 1
ATOM 774 O O . PRO A 1 99 ? -15.067 -10.079 16.437 1.00 57.16 99 PRO A O 1
ATOM 777 N N . PRO A 1 100 ? -12.943 -9.605 15.828 1.00 54.56 100 PRO A N 1
ATOM 778 C CA . PRO A 1 100 ? -13.098 -10.190 14.506 1.00 54.56 100 PRO A CA 1
ATOM 779 C C . PRO A 1 100 ? -13.337 -11.702 14.668 1.00 54.56 100 PRO A C 1
ATOM 781 O O . PRO A 1 100 ? -12.743 -12.321 15.557 1.00 54.56 100 PRO A O 1
ATOM 784 N N . PRO A 1 101 ? -14.233 -12.315 13.870 1.00 55.06 101 PRO A N 1
ATOM 785 C CA . PRO A 1 101 ? -14.376 -13.766 13.873 1.00 55.06 101 PRO A CA 1
ATOM 786 C C . PRO A 1 101 ? -13.018 -14.404 13.538 1.00 55.06 101 PRO A C 1
ATOM 788 O O . PRO A 1 101 ? -12.285 -13.829 12.731 1.00 55.06 101 PRO A O 1
ATOM 791 N N . PRO A 1 102 ? -12.673 -15.554 14.148 1.00 58.44 102 PRO A N 1
ATOM 792 C CA . PRO A 1 102 ? -11.389 -16.205 13.914 1.00 58.44 102 PRO A CA 1
ATOM 793 C C . PRO A 1 102 ? -11.185 -16.426 12.415 1.00 58.44 102 PRO A C 1
ATOM 795 O O . PRO A 1 102 ? -12.114 -16.860 11.727 1.00 58.44 102 PRO A O 1
ATOM 798 N N . ASP A 1 103 ? -9.985 -16.092 11.934 1.00 59.78 103 ASP A N 1
ATOM 799 C CA . ASP A 1 103 ? -9.595 -16.205 10.533 1.00 59.78 103 ASP A CA 1
ATOM 800 C C . ASP A 1 103 ? -9.989 -17.579 9.988 1.00 59.78 103 ASP A C 1
ATOM 802 O O . ASP A 1 103 ? -9.435 -18.613 10.372 1.00 59.78 103 ASP A O 1
ATOM 806 N N . VAL A 1 104 ? -10.956 -17.603 9.070 1.00 52.69 104 VAL A N 1
ATOM 807 C CA . VAL A 1 104 ? -11.164 -18.776 8.226 1.00 52.69 104 VAL A CA 1
ATOM 808 C C . VAL A 1 104 ? -10.025 -18.744 7.224 1.00 52.69 104 VAL A C 1
ATOM 810 O O . VAL A 1 104 ? -10.143 -18.127 6.169 1.00 52.69 104 VAL A O 1
ATOM 813 N N . VAL A 1 105 ? -8.901 -19.353 7.598 1.00 43.94 105 VAL A N 1
ATOM 814 C CA . VAL A 1 105 ? -7.798 -19.628 6.679 1.00 43.94 105 VAL A CA 1
ATOM 815 C C . VAL A 1 105 ? -8.403 -20.410 5.508 1.00 43.94 105 VAL A C 1
ATOM 817 O O . VAL A 1 105 ? -8.924 -21.509 5.736 1.00 43.94 105 VAL A O 1
ATOM 820 N N . PRO A 1 106 ? -8.434 -19.855 4.281 1.00 44.69 106 PRO A N 1
ATOM 821 C CA . PRO A 1 106 ? -8.895 -20.617 3.135 1.00 44.69 106 PRO A CA 1
ATOM 822 C C . PRO A 1 106 ? -7.959 -21.818 2.964 1.00 44.69 106 PRO A C 1
ATOM 824 O O . PRO A 1 106 ? -6.738 -21.666 2.936 1.00 44.69 106 PRO A O 1
ATOM 827 N N . LYS A 1 107 ? -8.563 -23.008 2.963 1.00 35.62 107 LYS A N 1
ATOM 828 C CA . LYS A 1 107 ? -7.901 -24.308 2.839 1.00 35.62 107 LYS A CA 1
ATOM 829 C C . LYS A 1 107 ? -7.388 -24.543 1.424 1.00 35.62 107 LYS A C 1
ATOM 831 O O . LYS A 1 107 ? -8.101 -24.130 0.483 1.00 35.62 107 LYS A O 1
#

Organism: Tetranychus urticae (NCBI:txid32264)

Sequence (107 aa):
MDPVNEEVRAKAHQKLEETGKRDELKRLLQSRLVESQFQEKVAEMCKDYIKGKDLDSLSTDSAVDAMVKNIAPDARALVPDEVRKELVRNIASMISGNPPPPDVVPK

InterPro domains:
  IPR018783 Transcription factor, enhancer of yellow 2 [MF_03046] (7-98)
  IPR018783 Transcription factor, enhancer of yellow 2 [PF10163] (9-94)
  IPR018783 Transcription factor, enhancer of yellow 2 [PTHR12514] (6-96)
  IPR038212 Transcription factor EnY2 superfamily [G3DSA:1.10.246.140] (3-98)

Secondary structure (DSSP, 8-state):
--HHHHHHHHHHHHHHHHTSHHHHHHHHHHHHHHHTTHHHHHHHHHHHHHTT--HHHHSSHHHHHHHHHHHHHHHHHHS-HHHHHHHHHHHHHHHHTPPPPP-----

Solvent-accessible surface area (backbone atoms only — not comparable to full-atom values): 6337 Å² total; per-residue (Å²): 132,63,68,70,60,51,54,53,51,51,54,51,51,51,54,30,54,80,69,48,49,48,58,52,53,51,50,51,51,53,53,51,37,58,77,67,48,41,62,60,54,46,50,49,54,52,51,59,69,51,59,93,57,60,66,82,66,56,77,40,73,67,35,53,53,51,50,48,68,66,45,48,65,62,49,62,63,65,56,54,67,67,61,54,50,51,51,53,48,45,54,51,19,68,72,72,73,45,81,65,78,79,81,79,72,84,127

Foldseek 3Di:
DDVVVVVVVVVLVVLCVVVVVVVVLVVLLVVLCVVLCLVVVLVVLLVVVCPPPDPVCCPDPVNVVVSCVVRVVVSVVSRDPVSVVVSVQSSVCSSVVHDRDPDPPPD

Radius of gyration: 18.12 Å; Cα contacts (8 Å, |Δi|>4): 44; chains: 1; bounding box: 42×39×44 Å

Mean predicted aligned error: 7.05 Å